Protein 3LS0 (pdb70)

CATH classification: 1.20.120.290

Sequence (115 aa):
TYSPEKIAQLQVYVNPIAVARDGMEKRLQGLIADQNWVDTQTYIHGPLGQLRRDMLGLASSLLPKDQDKAKTLAKEVFGHLERLDAAAKDRNGSQAKIQYQEALADFDSFLNLLP

Radius of gyration: 14.61 Å; Cα contacts (8 Å, |Δi|>4): 112; chains: 1; bounding b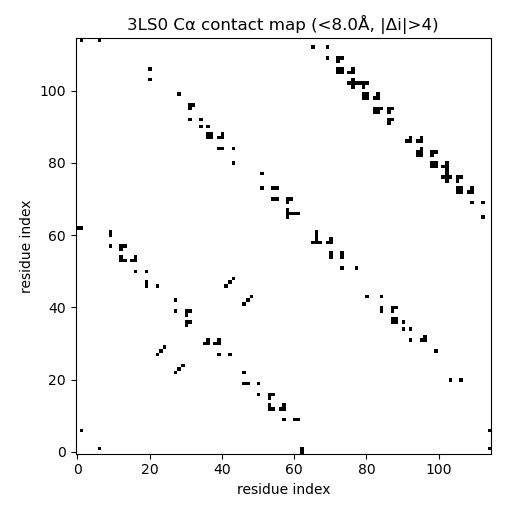ox: 27×39×37 Å

Foldseek 3Di:
DQDPVLVVVLVVLVVLLVVLLVCLVVPLLVCLVVLVLVVNLVCCCPSVVCLLVSQLVNLVSDDVVRSVVSVVLSVQLVVLSVQLNVCSVVSNSVSVNVSSVSNSVSSVVNVVVRD

Organism: Synechocystis sp. (strain ATCC 27184 / PCC 6803 / Kazusa) (NCBI:txid1111708)

Solvent-accessible surface area: 6518 Å² total; per-residue (Å²): 152,48,47,104,124,55,63,62,107,5,79,105,69,26,82,59,0,46,109,10,42,68,13,0,85,152,131,0,88,34,13,16,79,103,132,46,20,114,61,0,48,82,14,17,119,44,80,7,35,104,8,117,172,18,0,63,19,0,0,66,28,4,32,117,157,33,40,108,110,0,70,49,20,0,124,82,0,10,19,32,11,91,142,0,14,48,5,1,133,108,185,54,29,80,67,0,130,74,15,16,89,79,0,25,59,29,0,48,49,0,43,126,45,34,90

GO terms:
  GO:0031676 plasma membrane-derived thylakoid membrane (C, EXP)
  GO:0030096 plasma membrane-derived thylakoid photosystem II (C, IDA)

Secondary structure (DSSP, 8-state):
---HHHHHHHHHHHHHHHHHHHHIIIIIHHHHHTT-HHHHHHHHHTTTTTHHHHHHHHHHHS-HHHHHHHHHHHHHHHHHHHHHHHHHHTT-HHHHHHHHHHHHHHHHHHHHH--

Structure (mmCIF, N/CA/C/O backbone):
data_3LS0
#
_entry.id   3LS0
#
_cell.length_a   28.332
_cell.length_b   46.787
_cell.length_c   93.510
_cell.angle_alpha   90.00
_cell.angle_beta   90.00
_cell.angle_gamma   90.00
#
_symmetry.space_group_name_H-M   'P 21 21 21'
#
loop_
_entity.id
_entity.type
_entity.pdbx_description
1 polymer 'Sll1638 protein'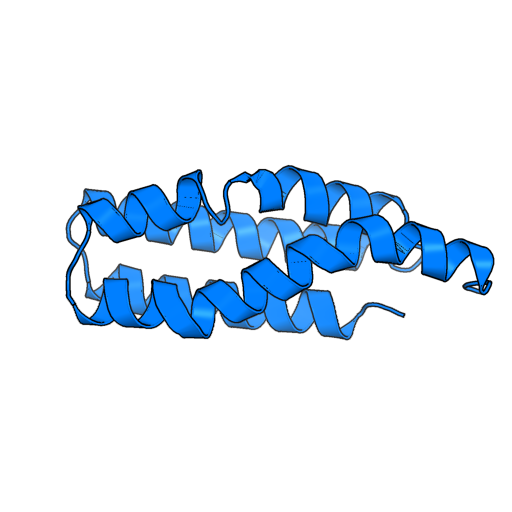
2 water water
#
loop_
_atom_site.group_PDB
_atom_site.id
_atom_site.type_symbol
_atom_site.label_atom_id
_atom_site.label_alt_id
_atom_site.label_comp_id
_atom_site.label_asym_id
_atom_site.label_entity_id
_atom_site.label_seq_id
_atom_site.pdbx_PDB_ins_code
_atom_site.Cartn_x
_atom_site.Cartn_y
_atom_site.Cartn_z
_atom_site.occupancy
_atom_site.B_iso_or_equiv
_atom_site.auth_seq_id
_atom_site.auth_comp_id
_atom_site.auth_asym_id
_atom_site.auth_atom_id
_atom_site.pdbx_PDB_model_num
ATOM 1 N N . THR A 1 16 ? 30.249 -12.473 -0.325 1.00 68.08 32 THR A N 1
ATOM 2 C CA . THR A 1 16 ? 30.989 -11.123 -0.275 1.00 62.38 32 THR A CA 1
ATOM 3 C C . THR A 1 16 ? 30.340 -9.993 -1.061 1.00 58.21 32 THR A C 1
ATOM 4 O O . THR A 1 16 ? 29.477 -10.270 -1.901 1.00 59.53 32 THR A O 1
ATOM 8 N N . TYR A 1 17 ? 30.749 -8.738 -0.755 1.00 54.96 33 TYR A N 1
ATOM 9 C CA . TYR A 1 17 ? 30.380 -7.523 -1.463 1.00 51.81 33 TYR A CA 1
ATOM 10 C C . TYR A 1 17 ? 31.345 -7.224 -2.610 1.00 52.06 33 TYR A C 1
ATOM 11 O O . TYR A 1 17 ? 32.470 -6.817 -2.386 1.00 52.70 33 TYR A O 1
ATOM 20 N N . SER A 1 18 ? 30.871 -7.427 -3.829 1.00 52.61 34 SER A N 1
ATOM 21 C CA . SER A 1 18 ? 31.594 -7.024 -5.051 1.00 53.70 34 SER A CA 1
ATOM 22 C C . SER A 1 18 ? 31.641 -5.474 -5.183 1.00 51.07 34 SER A C 1
ATOM 23 O O . SER A 1 18 ? 30.890 -4.761 -4.501 1.00 48.63 34 SER A O 1
ATOM 26 N N . PRO A 1 19 ? 32.518 -4.944 -6.052 1.00 52.78 35 PRO A N 1
ATOM 27 C CA . PRO A 1 19 ? 32.556 -3.502 -6.248 1.00 51.76 35 PRO A CA 1
ATOM 28 C C . PRO A 1 19 ? 31.240 -2.986 -6.795 1.00 49.89 35 PRO A C 1
ATOM 29 O O . PRO A 1 19 ? 30.801 -1.924 -6.433 1.00 48.56 35 PRO A O 1
ATOM 33 N N . GLU A 1 20 ? 30.632 -3.756 -7.692 1.00 51.01 36 GLU A N 1
ATOM 34 C CA . GLU A 1 20 ? 29.370 -3.331 -8.277 1.00 50.19 36 GLU A CA 1
ATOM 35 C C . GLU A 1 20 ? 28.306 -3.291 -7.216 1.00 47.61 36 GLU A C 1
ATOM 36 O O . GLU A 1 20 ? 27.438 -2.439 -7.242 1.00 46.58 36 GLU A O 1
ATOM 42 N N . LYS A 1 21 ? 28.363 -4.261 -6.298 1.00 18.90 37 LYS A N 1
ATOM 43 C CA . LYS A 1 21 ? 27.376 -4.233 -5.176 1.00 18.01 37 LYS A CA 1
ATOM 44 C C . LYS A 1 21 ? 27.562 -3.067 -4.288 1.00 20.12 37 LYS A C 1
ATOM 45 O O . LYS A 1 21 ? 26.586 -2.453 -3.805 1.00 19.51 37 LYS A O 1
ATOM 51 N N . ILE A 1 22 ? 28.803 -2.841 -3.866 1.00 21.91 38 ILE A N 1
ATOM 52 C CA . ILE A 1 22 ? 29.086 -1.655 -3.074 1.00 20.55 38 ILE A CA 1
ATOM 53 C C . ILE A 1 22 ? 28.620 -0.338 -3.727 1.00 19.50 38 ILE A C 1
ATOM 54 O O . ILE A 1 22 ? 28.093 0.552 -3.046 1.00 17.56 38 ILE A O 1
ATOM 59 N N . ALA A 1 23 ? 28.772 -0.218 -5.037 1.00 16.24 39 ALA A N 1
ATOM 60 C CA . ALA A 1 23 ? 28.279 0.999 -5.727 1.00 16.51 39 ALA A CA 1
ATOM 61 C C . ALA A 1 23 ? 26.744 1.129 -5.586 1.00 15.63 39 ALA A C 1
ATOM 62 O O . ALA A 1 23 ? 26.201 2.239 -5.445 1.00 14.84 39 ALA A O 1
ATOM 64 N N . GLN A 1 24 ? 26.043 -0.024 -5.629 1.00 16.48 40 GLN A N 1
ATOM 65 C CA . GLN A 1 24 ? 24.586 -0.010 -5.465 1.00 15.42 40 GLN A CA 1
ATOM 66 C C . GLN A 1 24 ? 24.249 0.467 -4.038 1.00 15.80 40 GLN A C 1
ATOM 67 O O . GLN A 1 24 ? 23.347 1.270 -3.834 1.00 15.74 40 GLN A O 1
ATOM 73 N N . LEU A 1 25 ? 24.965 -0.073 -3.071 1.00 15.01 41 LEU A N 1
ATOM 74 C CA . LEU A 1 25 ? 24.736 0.350 -1.671 1.00 16.15 41 LEU A CA 1
ATOM 75 C C . LEU A 1 25 ? 24.977 1.874 -1.472 1.00 15.02 41 LEU A C 1
ATOM 76 O O . LEU A 1 25 ? 24.231 2.530 -0.723 1.00 14.32 41 LEU A O 1
ATOM 81 N N . GLN A 1 26 ? 25.962 2.406 -2.166 1.00 14.26 42 GLN A N 1
ATOM 82 C CA . GLN A 1 26 ? 26.290 3.821 -2.102 1.00 14.52 42 GLN A CA 1
ATOM 83 C C . GLN A 1 26 ? 25.164 4.715 -2.531 1.00 12.40 42 GLN A C 1
ATOM 84 O O . GLN A 1 26 ? 25.077 5.872 -2.019 1.00 13.48 42 GLN A O 1
ATOM 90 N N . VAL A 1 27 ? 24.260 4.246 -3.407 1.00 11.99 43 VAL A N 1
ATOM 91 C CA . VAL A 1 27 ? 23.173 5.150 -3.785 1.00 11.92 43 VAL A CA 1
ATOM 92 C C . VAL A 1 27 ? 22.334 5.505 -2.538 1.00 12.46 43 VAL A C 1
ATO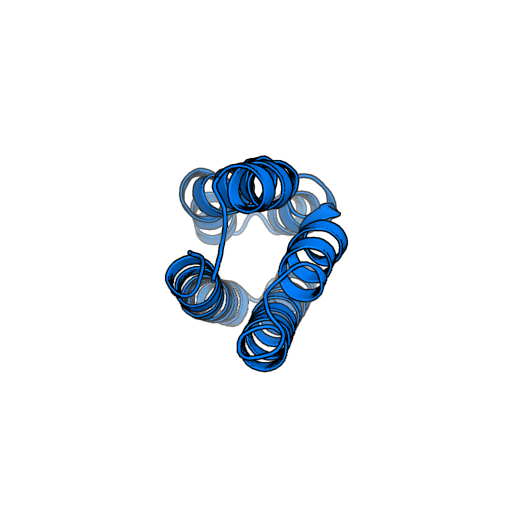M 93 O O . VAL A 1 27 ? 21.810 6.636 -2.424 1.00 13.86 43 VAL A O 1
ATOM 97 N N . TYR A 1 28 ? 22.240 4.545 -1.612 1.00 12.89 44 TYR A N 1
ATOM 98 C CA . TYR A 1 28 ? 21.455 4.788 -0.365 1.00 13.34 44 TYR A CA 1
ATOM 99 C C . TYR A 1 28 ? 22.320 5.447 0.665 1.00 14.11 44 TYR A C 1
ATOM 100 O O . TYR A 1 28 ? 21.813 6.275 1.422 1.00 14.54 44 TYR A O 1
ATOM 109 N N . VAL A 1 29 ? 23.610 5.077 0.692 1.00 12.95 45 VAL A N 1
ATOM 110 C CA . VAL A 1 29 ? 24.546 5.643 1.674 1.00 13.96 45 VAL A CA 1
ATOM 111 C C . VAL A 1 29 ? 24.654 7.145 1.535 1.00 13.43 45 VAL A C 1
ATOM 112 O O . VAL A 1 29 ? 24.725 7.862 2.553 1.00 13.78 45 VAL A O 1
ATOM 116 N N . ASN A 1 30 ? 24.680 7.658 0.298 1.00 12.07 46 ASN A N 1
ATOM 117 C CA . ASN A 1 30 ? 24.880 9.103 0.065 1.00 13.89 46 ASN A CA 1
ATOM 118 C C . ASN A 1 30 ? 23.918 9.993 0.934 1.00 14.46 46 ASN A C 1
ATOM 119 O O . ASN A 1 30 ? 24.418 10.812 1.804 1.00 14.36 46 ASN A O 1
ATOM 124 N N . PRO A 1 31 ? 22.599 9.777 0.794 1.00 14.57 47 PRO A N 1
ATOM 125 C CA . PRO A 1 31 ? 21.781 10.681 1.567 1.00 14.01 47 PRO A CA 1
ATOM 126 C C . PRO A 1 31 ? 21.775 10.366 3.065 1.00 14.25 47 PRO A C 1
ATOM 127 O O . PRO A 1 31 ? 21.550 11.256 3.920 1.00 11.88 47 PRO A O 1
ATOM 131 N N . ILE A 1 32 ? 22.032 9.104 3.402 1.00 11.73 48 ILE A N 1
ATOM 132 C CA . ILE A 1 32 ? 22.050 8.703 4.818 1.00 12.18 48 ILE A CA 1
ATOM 133 C C . ILE A 1 32 ? 23.236 9.336 5.531 1.00 12.70 48 ILE A C 1
ATOM 134 O O . ILE A 1 32 ? 23.122 9.753 6.711 1.00 10.46 48 ILE A O 1
ATOM 139 N N . ALA A 1 33 ? 24.367 9.439 4.855 1.00 11.83 49 ALA A N 1
ATOM 140 C CA . ALA A 1 33 ? 25.589 10.023 5.444 1.00 14.57 49 ALA A CA 1
ATOM 141 C C . ALA A 1 33 ? 25.373 11.529 5.629 1.00 14.72 49 ALA A C 1
ATOM 142 O O . ALA A 1 33 ? 25.830 12.120 6.600 1.00 15.43 49 ALA A O 1
ATOM 144 N N . VAL A 1 34 ? 24.722 12.169 4.654 1.00 13.41 50 VAL A N 1
ATOM 145 C CA . VAL A 1 34 ? 24.464 13.645 4.729 1.00 14.50 50 VAL A CA 1
ATOM 146 C C . VAL A 1 34 ? 23.522 13.848 5.928 1.00 12.89 50 VAL A C 1
ATOM 147 O O . VAL A 1 34 ? 23.654 14.853 6.687 1.00 14.52 50 VAL A O 1
ATOM 151 N N . ALA A 1 35 ? 22.519 12.980 6.049 1.00 12.72 51 ALA A N 1
ATOM 152 C CA . ALA A 1 35 ? 21.579 13.038 7.215 1.00 12.42 51 ALA A CA 1
ATOM 153 C C . ALA A 1 35 ? 22.332 12.949 8.544 1.00 12.61 51 ALA A C 1
ATOM 154 O O . ALA A 1 35 ? 22.013 13.708 9.499 1.00 12.05 51 ALA A O 1
ATOM 156 N N . ARG A 1 36 ? 23.246 12.001 8.681 1.00 11.79 52 ARG A N 1
ATOM 157 C CA . ARG A 1 36 ? 24.064 11.908 9.875 1.00 12.76 52 ARG A CA 1
ATOM 158 C C . ARG A 1 36 ? 24.823 13.196 10.192 1.00 14.05 52 ARG A C 1
ATOM 159 O O . ARG A 1 36 ? 24.901 13.615 11.396 1.00 14.32 52 ARG A O 1
ATOM 167 N N . ASP A 1 37 ? 25.438 13.778 9.157 1.00 14.43 53 ASP A N 1
ATOM 168 C CA . ASP A 1 37 ? 26.199 15.011 9.294 1.00 15.26 53 ASP A CA 1
ATOM 169 C C . ASP A 1 37 ? 25.233 16.096 9.761 1.00 14.10 53 ASP A C 1
ATOM 170 O O . ASP A 1 37 ? 25.581 16.854 10.669 1.00 15.88 53 ASP A O 1
ATOM 175 N N . GLY A 1 38 ? 24.048 16.207 9.125 1.00 12.15 54 GLY A N 1
ATOM 176 C CA . GLY A 1 38 ? 23.112 17.262 9.427 1.00 14.05 54 GLY A CA 1
ATOM 177 C C . GLY A 1 38 ? 22.573 17.114 10.854 1.00 13.86 54 GLY A C 1
ATOM 178 O O . GLY A 1 38 ? 22.327 18.132 11.552 1.00 14.00 54 GLY A O 1
ATOM 179 N N . MET A 1 39 ? 22.413 15.891 11.329 1.00 13.16 55 MET A N 1
ATOM 180 C CA . MET A 1 39 ? 21.948 15.753 12.732 1.00 13.06 55 MET A CA 1
ATOM 181 C C . MET A 1 39 ? 22.922 16.447 13.721 1.00 12.62 55 MET A C 1
ATOM 182 O O . MET A 1 39 ? 22.488 17.160 14.647 1.00 14.84 55 MET A O 1
ATOM 187 N N . GLU A 1 40 ? 24.201 16.245 13.557 1.00 14.46 56 GLU A N 1
ATOM 188 C CA . GLU A 1 40 ? 25.147 16.792 14.482 1.00 16.56 56 GLU A CA 1
ATOM 189 C C . GLU A 1 40 ? 25.396 18.285 14.242 1.00 17.81 56 GLU A C 1
ATOM 190 O O . GLU A 1 40 ? 25.578 19.045 15.198 1.00 17.80 56 GLU A O 1
ATOM 196 N N . LYS A 1 41 ? 25.410 18.714 12.969 1.00 15.47 57 LYS A N 1
ATOM 197 C CA . LYS A 1 41 ? 25.726 20.112 12.607 1.00 17.07 57 LYS A CA 1
ATOM 198 C C . LYS A 1 41 ? 24.563 21.080 12.765 1.00 17.45 57 LYS A C 1
ATOM 199 O O . LYS A 1 41 ? 24.762 22.290 13.070 1.00 21.27 57 LYS A O 1
ATOM 205 N N . ARG A 1 42 ? 23.346 20.576 12.569 1.00 15.08 58 ARG A N 1
ATOM 206 C CA . ARG A 1 42 ? 22.148 21.433 12.586 1.00 15.55 58 ARG A CA 1
ATOM 207 C C . ARG A 1 42 ? 21.132 21.067 13.690 1.00 14.29 58 ARG A C 1
ATOM 208 O O . ARG A 1 42 ? 20.695 21.902 14.448 1.00 13.31 58 ARG A O 1
ATOM 216 N N . LEU A 1 43 ? 20.746 19.799 13.754 1.00 12.25 59 LEU A N 1
ATOM 217 C CA . LEU A 1 43 ? 19.636 19.411 14.676 1.00 10.64 59 LEU A CA 1
ATOM 218 C C . LEU A 1 43 ? 20.082 19.574 16.121 1.00 11.38 59 LEU A C 1
ATOM 219 O O . LEU A 1 43 ? 19.304 20.070 16.953 1.00 12.95 59 LEU A O 1
ATOM 224 N N . GLN A 1 44 ? 21.343 19.289 16.394 1.00 11.47 60 GLN A N 1
ATOM 225 C CA . GLN A 1 44 ? 21.846 19.376 17.768 1.00 13.72 60 GLN A CA 1
ATOM 226 C C . GLN A 1 44 ? 21.625 20.810 18.267 1.00 15.03 60 GLN A C 1
ATOM 227 O O . GLN A 1 44 ? 21.162 21.026 19.396 1.00 14.79 60 GLN A O 1
ATOM 233 N N . GLY A 1 45 ? 21.940 21.776 17.414 1.00 13.65 61 GLY A N 1
ATOM 234 C CA . GLY A 1 45 ? 21.863 23.203 17.812 1.00 12.89 61 GLY A CA 1
ATOM 235 C C . GLY A 1 45 ? 20.416 23.618 17.880 1.00 12.37 61 GLY A C 1
ATOM 236 O O . GLY A 1 45 ? 20.058 24.426 18.716 1.00 13.27 61 GLY A O 1
ATOM 237 N N . LEU A 1 46 ? 19.526 23.085 17.053 1.00 12.47 62 LEU A N 1
ATOM 238 C CA . LEU A 1 46 ? 18.077 23.461 17.185 1.00 10.28 62 LEU A CA 1
ATOM 239 C C . LEU A 1 46 ? 17.523 22.996 18.519 1.00 11.79 62 LEU A C 1
ATOM 240 O O . LEU A 1 46 ? 16.718 23.692 19.114 1.00 12.53 62 LEU A O 1
ATOM 245 N N . ILE A 1 47 ? 17.917 21.813 18.939 1.00 10.09 63 ILE A N 1
ATOM 246 C CA . ILE A 1 47 ? 17.477 21.325 20.229 1.00 11.05 63 ILE A CA 1
ATOM 247 C C . ILE A 1 47 ? 18.063 22.154 21.383 1.00 12.66 63 ILE A C 1
ATOM 248 O O . ILE A 1 47 ? 17.327 22.496 22.317 1.00 12.51 63 ILE A O 1
ATOM 253 N N . ALA A 1 48 ? 19.346 22.499 21.311 1.00 11.56 64 ALA A N 1
ATOM 254 C CA . ALA A 1 48 ? 20.016 23.350 22.320 1.00 14.39 64 ALA A CA 1
ATOM 255 C C . ALA A 1 48 ? 19.317 24.699 22.410 1.00 14.91 64 ALA A C 1
ATOM 256 O O . ALA A 1 48 ? 19.232 25.299 23.518 1.00 15.99 64 ALA A O 1
ATOM 258 N N . ASP A 1 49 ? 18.820 25.197 21.270 1.00 12.89 65 ASP A N 1
ATOM 259 C CA . AS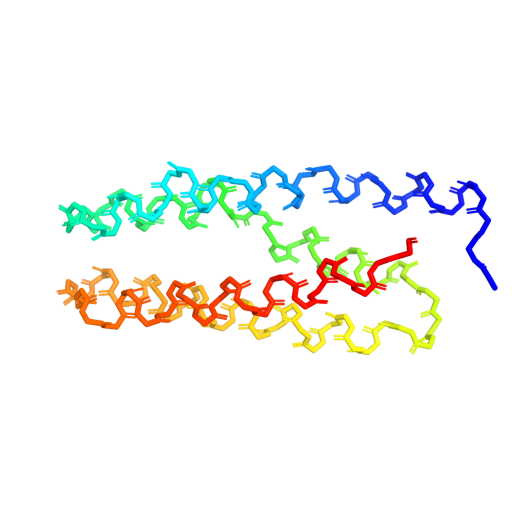P A 1 49 ? 18.116 26.471 21.182 1.00 14.88 65 ASP A CA 1
ATOM 260 C C . ASP A 1 49 ? 16.666 26.435 21.691 1.00 13.45 65 ASP A C 1
ATOM 261 O O . ASP A 1 49 ? 16.036 27.481 21.698 1.00 14.21 65 ASP A O 1
ATOM 266 N N . GLN A 1 50 ? 16.166 25.275 22.090 1.00 10.76 66 GLN A N 1
ATOM 267 C CA . GLN A 1 50 ? 14.797 25.070 22.511 1.00 11.09 66 GLN A CA 1
ATOM 268 C C . GLN A 1 50 ? 13.889 25.497 21.333 1.00 11.98 66 GLN A C 1
ATOM 269 O O . GLN A 1 50 ? 12.751 25.930 21.538 1.00 12.00 66 GLN A O 1
ATOM 275 N N . ASN A 1 51 ? 14.352 25.261 20.084 1.00 11.67 67 ASN A N 1
ATOM 276 C CA . ASN A 1 51 ? 13.587 25.661 18.921 1.00 13.02 67 ASN A CA 1
ATOM 277 C C . ASN A 1 51 ? 12.751 24.418 18.468 1.00 12.72 67 ASN A C 1
ATOM 278 O O . ASN A 1 51 ? 13.172 23.648 17.586 1.00 12.40 67 ASN A O 1
ATOM 283 N N . TRP A 1 52 ? 11.580 24.236 19.075 1.00 14.04 68 TRP A N 1
ATOM 284 C CA . TRP A 1 52 ? 10.822 22.962 18.896 1.00 13.33 68 TRP A CA 1
ATOM 285 C C . TRP A 1 52 ? 10.128 22.925 17.564 1.00 15.37 68 TRP A C 1
ATOM 286 O O . TRP A 1 52 ? 9.981 21.843 17.001 1.00 15.01 68 TRP A O 1
ATOM 297 N N . VAL A 1 53 ? 9.745 24.100 17.041 1.00 14.81 69 VAL A N 1
ATOM 298 C CA . VAL A 1 53 ? 9.102 24.133 15.693 1.00 17.97 69 VAL A CA 1
ATOM 299 C C . VAL A 1 53 ? 10.110 23.689 14.666 1.00 15.85 69 VAL A C 1
ATOM 300 O O . VAL A 1 53 ? 9.818 22.805 13.839 1.00 14.33 69 VAL A O 1
ATOM 304 N N . ASP A 1 54 ? 11.318 24.245 14.724 1.00 13.97 70 ASP A N 1
ATOM 305 C CA . ASP A 1 54 ? 12.226 23.847 13.643 1.00 14.57 70 ASP A CA 1
ATOM 306 C C . ASP A 1 54 ? 12.839 22.495 13.878 1.00 14.04 70 ASP A C 1
ATOM 307 O O . ASP A 1 54 ? 13.265 21.853 12.903 1.00 11.42 70 ASP A O 1
ATOM 312 N N . THR A 1 55 ? 12.903 22.059 15.129 1.00 10.10 71 THR A N 1
ATOM 313 C CA . THR A 1 55 ? 13.319 20.657 15.438 1.00 10.45 71 THR A CA 1
ATOM 314 C C . THR A 1 55 ? 12.320 19.695 14.710 1.00 11.67 71 THR A C 1
ATOM 315 O O . THR A 1 55 ? 12.752 18.724 14.077 1.00 10.87 71 THR A O 1
ATOM 319 N N . GLN A 1 56 ? 11.032 19.924 14.825 1.00 11.29 72 GLN A N 1
ATOM 320 C CA . GLN A 1 56 ? 10.048 19.002 14.211 1.00 12.16 72 GLN A CA 1
ATOM 321 C C . GLN A 1 56 ? 10.232 19.054 12.710 1.00 12.22 72 GLN A C 1
ATOM 322 O O . GLN A 1 56 ? 10.257 18.004 12.011 1.00 14.68 72 GLN A O 1
ATOM 328 N N . THR A 1 57 ? 10.427 20.254 12.163 1.00 12.79 73 THR A N 1
ATOM 329 C CA . THR A 1 57 ? 10.559 20.335 10.671 1.00 12.07 73 THR A CA 1
ATOM 330 C C . THR A 1 57 ? 11.821 19.614 10.239 1.00 13.53 73 THR A C 1
ATOM 331 O O . THR A 1 57 ? 11.824 18.995 9.155 1.00 12.41 73 THR A O 1
ATOM 335 N N . TYR A 1 58 ? 12.882 19.675 11.050 1.00 10.64 74 TYR A N 1
ATOM 336 C CA . TYR A 1 58 ? 14.122 19.024 10.649 1.00 10.04 74 TYR A CA 1
ATOM 337 C C . TYR A 1 58 ? 13.921 17.518 10.482 1.00 10.64 74 TYR A C 1
ATOM 338 O O . TYR A 1 58 ? 14.468 16.905 9.535 1.00 11.55 74 TYR A O 1
ATOM 347 N N . ILE A 1 59 ? 13.184 16.909 11.421 1.00 11.04 75 ILE A N 1
ATOM 348 C CA . ILE A 1 59 ? 12.899 15.500 11.433 1.00 10.75 75 ILE A CA 1
ATOM 349 C C . ILE A 1 59 ? 12.044 15.117 10.182 1.00 13.02 75 ILE A C 1
ATOM 350 O O . ILE A 1 59 ? 12.240 14.048 9.607 1.00 13.28 75 ILE A O 1
ATOM 355 N N . HIS A 1 60 ? 11.115 16.002 9.829 1.00 11.22 76 HIS A N 1
ATOM 356 C CA . HIS A 1 60 ? 10.208 15.632 8.747 1.00 13.90 76 HIS A CA 1
ATOM 357 C C . HIS A 1 60 ? 10.724 15.996 7.385 1.00 12.70 76 HIS A C 1
ATOM 358 O O . HIS A 1 60 ? 10.279 15.378 6.363 1.00 13.77 76 HIS A O 1
ATOM 365 N N . GLY A 1 61 ? 11.621 16.990 7.306 1.00 12.00 77 GLY A N 1
ATOM 366 C CA . GLY A 1 61 ? 12.127 17.446 5.974 1.00 13.40 77 GLY A CA 1
ATOM 367 C C . GLY A 1 61 ? 13.455 16.844 5.705 1.00 13.68 77 GLY A C 1
ATOM 368 O O . GLY A 1 61 ? 13.536 15.760 5.132 1.00 12.92 77 GLY A O 1
ATOM 369 N N . PRO A 1 62 ? 14.514 17.442 6.257 1.00 12.61 78 PRO A 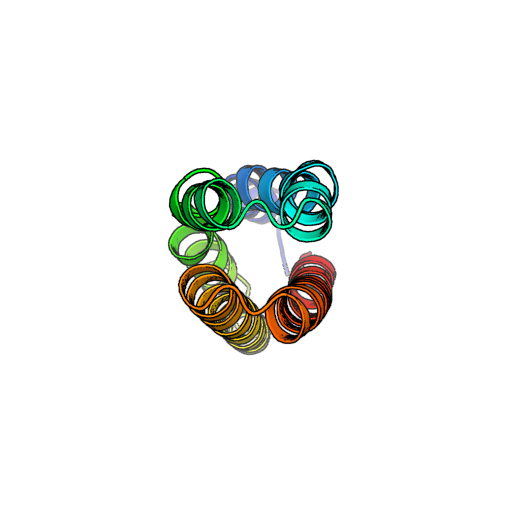N 1
ATOM 370 C CA . PRO A 1 62 ? 15.868 16.922 6.108 1.00 14.46 78 PRO A CA 1
ATOM 371 C C . PRO A 1 62 ? 16.049 15.463 6.504 1.00 14.94 78 PRO A C 1
ATOM 372 O O . PRO A 1 62 ? 16.824 14.787 5.802 1.00 16.74 78 PRO A O 1
ATOM 376 N N . LEU A 1 63 ? 15.315 14.957 7.542 1.00 12.18 79 LEU A N 1
ATOM 377 C CA . LEU A 1 63 ? 15.400 13.485 7.854 1.00 11.76 79 LEU A CA 1
ATOM 378 C C . LEU A 1 63 ? 14.225 12.633 7.421 1.00 13.28 79 LEU A C 1
ATOM 379 O O . LEU A 1 63 ? 14.113 11.459 7.763 1.00 13.45 79 LEU A O 1
ATOM 384 N N . GLY A 1 64 ? 13.375 13.195 6.563 1.00 12.75 80 GLY A N 1
ATOM 385 C CA . GLY A 1 64 ? 12.035 12.611 6.279 1.00 14.56 80 GLY A CA 1
ATOM 386 C C . GLY A 1 64 ? 12.162 11.378 5.378 1.00 15.36 80 GLY A C 1
ATOM 387 O O . GLY A 1 64 ? 11.236 10.583 5.346 1.00 19.53 80 GLY A O 1
ATOM 388 N N . GLN A 1 65 ? 13.256 11.265 4.623 1.00 14.68 81 GLN A N 1
ATOM 389 C CA . GLN A 1 65 ? 13.492 10.035 3.855 1.00 15.28 81 GLN A CA 1
ATOM 390 C C . GLN A 1 65 ? 14.369 8.957 4.538 1.00 13.76 81 GLN A C 1
ATOM 391 O O . GLN A 1 65 ? 14.759 7.934 3.974 1.00 11.94 81 GLN A O 1
ATOM 397 N N . LEU A 1 66 ? 14.748 9.206 5.782 1.00 14.95 82 LEU A N 1
ATOM 398 C CA . LEU A 1 66 ? 15.599 8.243 6.445 1.00 13.20 82 LEU A CA 1
ATOM 399 C C . LEU A 1 66 ? 15.019 6.912 6.559 1.00 13.99 82 LEU A C 1
ATOM 400 O O . LEU A 1 66 ? 15.716 5.907 6.407 1.00 15.73 82 LEU A O 1
ATOM 405 N N . ARG A 1 67 ? 13.726 6.804 6.857 1.00 17.11 83 ARG A N 1
ATOM 406 C CA . ARG A 1 67 ? 13.101 5.445 6.929 1.00 18.60 83 ARG A CA 1
ATOM 407 C C . ARG A 1 67 ? 13.236 4.711 5.581 1.00 18.89 83 ARG A C 1
ATOM 408 O O . ARG A 1 67 ? 13.749 3.574 5.511 1.00 19.24 83 ARG A O 1
A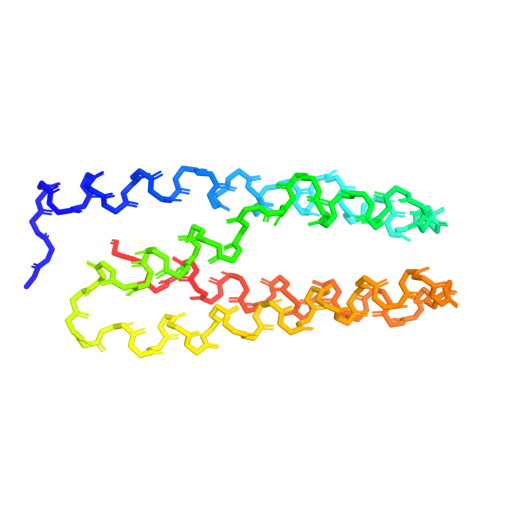TOM 416 N N . ARG A 1 68 ? 12.782 5.359 4.486 1.00 15.47 84 ARG A N 1
ATOM 417 C CA . ARG A 1 68 ? 12.940 4.736 3.181 1.00 15.31 84 ARG A CA 1
ATOM 418 C C . ARG A 1 68 ? 14.403 4.376 2.849 1.00 14.06 84 ARG A C 1
ATOM 419 O O . ARG A 1 68 ? 14.680 3.263 2.347 1.00 17.91 84 ARG A O 1
ATOM 427 N N . ASP A 1 69 ? 15.319 5.298 3.093 1.00 14.49 85 ASP A N 1
ATOM 428 C CA . ASP A 1 69 ? 16.702 5.040 2.625 1.00 14.25 85 ASP A CA 1
ATOM 429 C C . ASP A 1 69 ? 17.380 3.980 3.502 1.00 15.00 85 ASP A C 1
ATOM 430 O O . ASP A 1 69 ? 18.088 3.161 2.979 1.00 13.25 85 ASP A O 1
ATOM 435 N N . MET A 1 70 ? 17.247 4.059 4.847 1.00 12.17 86 MET A N 1
ATOM 436 C CA . MET A 1 70 ? 17.943 3.076 5.675 1.00 13.06 86 MET A CA 1
ATOM 437 C C . MET A 1 70 ? 17.309 1.687 5.518 1.00 12.87 86 MET A C 1
ATOM 438 O O . MET A 1 70 ? 18.052 0.711 5.531 1.00 14.69 86 MET A O 1
ATOM 443 N N . LEU A 1 71 ? 16.008 1.612 5.282 1.00 13.02 87 LEU A N 1
ATOM 444 C CA . LEU A 1 71 ? 15.406 0.278 5.081 1.00 15.54 87 LEU A CA 1
ATOM 445 C C . LEU A 1 71 ? 15.798 -0.280 3.697 1.00 17.83 87 LEU A C 1
ATOM 446 O O . LEU A 1 71 ? 16.006 -1.452 3.529 1.00 19.27 87 LEU A O 1
ATOM 451 N N . GLY A 1 72 ? 15.863 0.591 2.712 1.00 18.21 88 GLY A N 1
ATOM 452 C CA . GLY A 1 72 ? 16.292 0.162 1.369 1.00 19.45 88 GLY A CA 1
ATOM 453 C C . GLY A 1 72 ? 17.726 -0.293 1.433 1.00 18.94 88 GLY A C 1
ATOM 454 O O . GLY A 1 72 ? 18.048 -1.351 0.864 1.00 22.94 88 GLY A O 1
ATOM 455 N N . LEU A 1 73 ? 18.578 0.413 2.184 1.00 17.38 89 LEU A N 1
ATOM 456 C CA . LEU A 1 73 ? 19.947 -0.066 2.351 1.00 17.24 89 LEU A CA 1
ATOM 457 C C . LEU A 1 73 ? 20.002 -1.416 3.049 1.00 19.59 89 LEU A C 1
ATOM 458 O O . LEU A 1 73 ? 20.629 -2.356 2.549 1.00 21.36 89 LEU A O 1
ATOM 463 N N . ALA A 1 74 ? 19.360 -1.508 4.216 1.00 19.18 90 ALA A N 1
ATOM 464 C CA . ALA A 1 74 ? 19.439 -2.742 4.962 1.00 20.06 90 ALA A CA 1
ATOM 465 C C . ALA A 1 74 ? 18.917 -3.894 4.123 1.00 21.88 90 ALA A C 1
ATOM 466 O O . ALA A 1 74 ? 19.435 -4.975 4.277 1.00 25.81 90 ALA A O 1
ATOM 468 N N . SER A 1 75 ? 17.845 -3.719 3.338 1.00 32.77 91 SER A N 1
ATOM 469 C CA . SER A 1 75 ? 17.307 -4.750 2.492 1.00 35.57 91 SER A CA 1
ATOM 470 C C . SER A 1 75 ? 18.176 -5.163 1.303 1.00 35.03 91 SER A C 1
ATOM 471 O O . SER A 1 75 ? 17.881 -6.184 0.607 1.00 36.95 91 SER A O 1
ATOM 474 N N . SER A 1 76 ? 19.221 -4.385 1.055 1.00 32.26 92 SER A N 1
ATOM 475 C CA . SER A 1 76 ? 20.134 -4.599 -0.090 1.00 33.19 92 SER A CA 1
ATOM 476 C C . SER A 1 76 ? 21.398 -5.305 0.351 1.00 34.73 92 SER A C 1
ATOM 477 O O . SER A 1 76 ? 22.232 -5.699 -0.479 1.00 36.40 92 SER A O 1
ATOM 480 N N . LEU A 1 77 ? 21.554 -5.487 1.674 1.00 33.46 93 LEU A N 1
ATOM 481 C CA . LEU A 1 77 ? 22.745 -6.089 2.255 1.00 34.21 93 LEU A CA 1
ATOM 482 C C . LEU A 1 77 ? 22.710 -7.607 2.088 1.00 36.32 93 LEU A C 1
ATOM 483 O O . LEU A 1 77 ? 21.642 -8.201 1.900 1.00 36.72 93 LEU A O 1
ATOM 488 N N . LEU A 1 78 ? 23.882 -8.209 2.227 1.00 40.70 94 LEU A N 1
ATOM 489 C CA . LEU A 1 78 ? 24.058 -9.692 2.186 1.00 46.13 94 LEU A CA 1
ATOM 490 C C . LEU A 1 78 ? 23.144 -10.343 3.240 1.00 45.73 94 LEU A C 1
ATOM 491 O O . LEU A 1 78 ? 22.800 -9.705 4.273 1.00 43.78 94 LEU A O 1
ATOM 496 N N . PRO A 1 79 ? 22.717 -11.587 3.016 1.00 50.06 95 PRO A N 1
ATOM 497 C CA . PRO A 1 79 ? 21.696 -11.946 4.012 1.00 48.38 95 PRO A CA 1
ATOM 498 C C . PRO A 1 79 ? 22.186 -11.878 5.467 1.00 46.25 95 PRO A C 1
ATOM 499 O O . PRO A 1 79 ? 21.383 -11.575 6.358 1.00 43.50 95 PRO A O 1
ATOM 503 N N . LYS A 1 80 ? 23.489 -12.072 5.699 1.00 48.06 96 LYS A N 1
ATOM 504 C CA . LYS A 1 80 ? 23.998 -12.258 7.072 1.00 48.09 96 LYS A CA 1
ATOM 505 C C . LYS A 1 80 ? 23.946 -10.967 7.893 1.00 44.51 96 LYS A C 1
ATOM 506 O O . LYS A 1 80 ? 2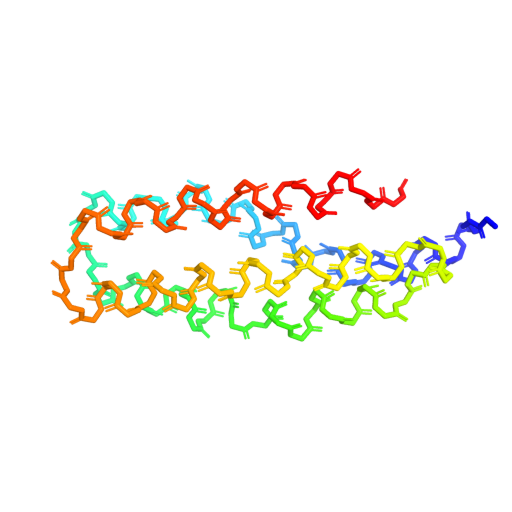4.041 -11.058 9.117 1.00 44.49 96 LYS A O 1
ATOM 512 N N . ASP A 1 81 ? 23.782 -9.804 7.214 1.00 39.63 97 ASP A N 1
ATOM 513 C CA . ASP A 1 81 ? 23.793 -8.440 7.786 1.00 37.57 97 ASP A CA 1
ATOM 514 C C . ASP A 1 81 ? 22.455 -7.710 7.749 1.00 32.50 97 ASP A C 1
ATOM 515 O O . ASP A 1 81 ? 22.283 -6.665 8.393 1.00 31.00 97 ASP A O 1
ATOM 520 N N . GLN A 1 82 ? 21.501 -8.231 6.991 1.00 32.20 98 GLN A N 1
ATOM 521 C CA . GLN A 1 82 ? 20.191 -7.557 6.832 1.00 31.33 98 GLN A CA 1
ATOM 522 C C . GLN A 1 82 ? 19.446 -7.394 8.127 1.00 31.45 98 GLN A C 1
ATOM 523 O O . GLN A 1 82 ? 18.943 -6.307 8.453 1.00 30.25 98 GLN A O 1
ATOM 529 N N . ASP A 1 83 ? 19.399 -8.508 8.874 1.00 23.41 99 ASP A N 1
ATOM 530 C CA . ASP A 1 83 ? 18.724 -8.425 10.190 1.00 24.41 99 ASP A CA 1
ATOM 531 C C . ASP A 1 83 ? 19.307 -7.379 11.112 1.00 21.42 99 ASP A C 1
ATOM 532 O O . ASP A 1 83 ? 18.577 -6.583 11.691 1.00 22.35 99 ASP A O 1
ATOM 537 N N . LYS A 1 84 ? 20.607 -7.367 11.324 1.00 22.44 100 LYS A N 1
ATOM 538 C CA . LYS A 1 84 ? 21.194 -6.408 12.297 1.00 23.98 100 LYS A CA 1
ATOM 539 C C . LYS A 1 84 ? 20.924 -4.983 11.790 1.00 21.54 100 LYS A C 1
ATOM 540 O O . LYS A 1 84 ? 20.605 -4.078 12.570 1.00 17.44 100 LYS A O 1
ATOM 546 N N . ALA A 1 85 ? 21.091 -4.773 10.472 1.00 21.29 101 ALA A N 1
ATOM 547 C CA . ALA A 1 85 ? 20.858 -3.478 9.953 1.00 17.84 101 ALA A CA 1
ATOM 548 C C . ALA A 1 85 ? 19.438 -3.043 10.074 1.00 16.41 101 ALA A C 1
ATOM 549 O O . ALA A 1 85 ? 19.195 -1.895 10.434 1.00 15.91 101 ALA A O 1
ATOM 551 N N . LYS A 1 86 ? 18.486 -3.915 9.788 1.00 15.30 102 LYS A N 1
ATOM 552 C CA . LYS A 1 86 ? 17.045 -3.525 10.008 1.00 16.09 102 LYS A CA 1
ATOM 553 C C . LYS A 1 86 ? 16.722 -3.172 11.484 1.00 15.51 102 LYS A C 1
ATOM 554 O O . LYS A 1 86 ? 15.948 -2.223 11.777 1.00 14.06 102 LYS A O 1
ATOM 560 N N . THR A 1 87 ? 17.226 -4.013 12.363 1.00 16.67 103 THR A N 1
ATOM 561 C CA . THR A 1 87 ? 17.040 -3.805 13.840 1.00 14.83 103 THR A CA 1
ATOM 562 C C . THR A 1 87 ? 17.570 -2.450 14.259 1.00 14.52 103 THR A C 1
ATOM 563 O O . THR A 1 87 ? 16.843 -1.724 14.981 1.00 13.79 103 THR A O 1
ATOM 567 N N . LEU A 1 88 ? 18.790 -2.097 13.829 1.00 13.82 104 LEU A N 1
ATOM 568 C CA . LEU A 1 88 ? 19.371 -0.816 14.176 1.00 14.30 104 LEU A CA 1
ATOM 569 C C . LEU A 1 88 ? 18.627 0.348 13.554 1.00 15.14 104 LEU A C 1
ATOM 570 O O . LEU A 1 88 ? 18.418 1.416 14.203 1.00 12.76 104 LEU A O 1
ATOM 575 N N . ALA A 1 89 ? 18.182 0.190 12.287 1.00 12.73 105 ALA A N 1
ATOM 576 C CA . ALA A 1 89 ? 17.382 1.236 11.681 1.00 13.45 105 ALA A CA 1
ATOM 577 C C . ALA A 1 89 ? 16.110 1.520 12.470 1.00 12.59 105 ALA A C 1
ATOM 578 O O . ALA A 1 89 ? 15.787 2.700 12.681 1.00 11.70 105 ALA A O 1
ATOM 580 N N . LYS A 1 90 ? 15.423 0.473 12.904 1.00 12.88 106 LYS A N 1
ATOM 581 C CA . LYS A 1 90 ? 14.149 0.605 13.651 1.00 11.75 106 LYS A CA 1
ATOM 582 C C . LYS A 1 90 ? 14.450 1.307 15.003 1.00 12.27 106 LYS A C 1
ATOM 583 O O . LYS A 1 90 ? 13.623 2.102 15.449 1.00 10.56 106 LYS A O 1
ATOM 589 N N . GLU A 1 91 ? 15.650 1.087 15.578 1.00 11.38 107 GLU A N 1
ATOM 590 C CA . GLU A 1 91 ? 15.992 1.772 16.815 1.00 9.21 107 GLU A CA 1
ATOM 591 C C . GLU A 1 91 ? 16.143 3.260 16.557 1.00 10.04 107 GLU A C 1
ATOM 592 O O . GLU A 1 91 ? 15.700 4.110 17.359 1.00 10.76 107 GLU A O 1
ATOM 598 N N . VAL A 1 92 ? 16.833 3.582 15.459 1.00 7.81 108 VAL A N 1
ATOM 599 C CA . VAL A 1 92 ? 17.018 5.010 15.072 1.00 9.40 108 VAL A CA 1
ATOM 600 C C . VAL A 1 92 ? 15.622 5.635 14.874 1.00 11.39 108 VAL A C 1
ATOM 601 O O . VAL A 1 92 ? 15.379 6.754 15.442 1.00 10.80 108 VAL A O 1
ATOM 605 N N . PHE A 1 93 ? 14.719 4.960 14.137 1.00 11.02 109 PHE A N 1
ATOM 606 C CA . PHE A 1 93 ? 13.396 5.538 13.853 1.00 11.65 109 PHE A CA 1
ATOM 607 C C . PHE A 1 93 ? 12.670 5.730 15.161 1.00 11.42 109 PHE A C 1
ATOM 608 O O . PHE A 1 93 ? 11.964 6.756 15.311 1.00 11.37 109 PHE A O 1
ATOM 616 N N . GLY A 1 94 ? 12.795 4.771 16.097 1.00 9.75 110 GLY A N 1
ATOM 617 C CA . GLY A 1 94 ? 11.988 4.956 17.361 1.00 9.46 110 GLY A CA 1
ATOM 618 C C . GLY A 1 94 ? 12.509 6.139 18.165 1.00 8.91 110 GLY A C 1
ATOM 619 O O . GLY A 1 94 ? 11.689 6.892 18.676 1.00 10.89 110 GLY A O 1
ATOM 620 N N . HIS A 1 95 ? 13.823 6.338 18.247 1.00 8.64 111 HIS A N 1
ATOM 621 C CA . HIS A 1 95 ? 14.301 7.494 18.999 1.00 9.75 111 HIS A CA 1
ATOM 622 C C . HIS A 1 95 ? 13.975 8.775 18.250 1.00 10.22 111 HIS A C 1
ATOM 623 O O . HIS A 1 95 ? 13.659 9.763 18.923 1.00 9.09 111 HIS A O 1
ATOM 630 N N . LEU A 1 96 ? 13.989 8.802 16.889 1.00 7.51 112 LEU A N 1
ATOM 631 C CA . LEU A 1 96 ? 13.586 10.039 16.206 1.00 9.24 112 LEU A CA 1
ATOM 632 C C . LEU A 1 96 ? 12.116 10.348 16.403 1.00 10.25 112 LEU A C 1
ATOM 633 O O . LEU A 1 96 ? 11.727 11.561 16.493 1.00 11.10 112 LEU A O 1
ATOM 638 N N . GLU A 1 97 ? 11.287 9.324 16.418 1.00 11.80 113 GLU A N 1
ATOM 639 C CA . GLU A 1 97 ? 9.865 9.455 16.741 1.00 11.93 113 GLU A CA 1
ATOM 640 C C . GLU A 1 97 ? 9.697 10.050 18.140 1.00 12.77 113 GLU A C 1
ATOM 641 O O . GLU A 1 97 ? 8.868 10.916 18.351 1.00 12.44 113 GLU A O 1
ATOM 647 N N . ARG A 1 98 ? 10.483 9.562 19.082 1.00 12.35 114 ARG A N 1
ATOM 648 C CA . ARG A 1 98 ? 10.337 10.081 20.452 1.00 11.76 114 ARG A CA 1
ATOM 649 C C . ARG A 1 98 ? 10.885 11.501 20.525 1.00 10.98 114 ARG A C 1
ATOM 650 O O . ARG A 1 98 ? 10.375 12.333 21.319 1.00 10.81 114 ARG A O 1
ATOM 658 N N . LEU A 1 99 ? 11.934 11.810 19.734 1.00 9.29 115 LEU A N 1
ATOM 659 C CA . LEU A 1 99 ? 12.449 13.179 19.700 1.00 11.37 115 LEU A CA 1
ATOM 660 C C . LEU A 1 99 ? 11.393 14.123 19.131 1.00 11.57 115 LEU A C 1
ATOM 661 O O . LEU A 1 99 ? 11.168 15.234 19.699 1.00 9.70 115 LEU A O 1
ATOM 666 N N . ASP A 1 100 ? 10.697 13.725 18.043 1.00 9.77 116 ASP A N 1
ATOM 667 C CA . ASP A 1 100 ? 9.605 14.542 17.495 1.00 11.93 116 ASP A CA 1
ATOM 668 C C . ASP A 1 100 ? 8.473 14.765 18.535 1.00 12.90 116 ASP A C 1
ATOM 669 O O . ASP A 1 100 ? 8.042 15.876 18.753 1.00 12.65 116 ASP A O 1
ATOM 674 N N . ALA A 1 101 ? 8.136 13.706 19.257 1.00 12.87 117 ALA A N 1
ATOM 675 C CA . ALA A 1 101 ? 7.096 13.796 20.303 1.00 12.95 117 ALA A CA 1
ATOM 676 C C . ALA A 1 101 ? 7.583 14.753 21.391 1.00 13.30 117 ALA A C 1
ATOM 677 O O . ALA A 1 101 ? 6.775 15.571 21.910 1.00 12.33 117 ALA A O 1
ATOM 679 N N . ALA A 1 102 ? 8.853 14.577 21.809 1.00 11.98 118 ALA A N 1
ATOM 680 C CA . ALA A 1 102 ? 9.456 15.494 22.819 1.00 12.32 118 ALA A CA 1
ATOM 681 C C . ALA A 1 102 ? 9.389 16.954 22.410 1.00 12.53 118 ALA A C 1
ATOM 682 O O . ALA A 1 102 ? 8.989 17.785 23.220 1.00 11.27 118 ALA A O 1
ATOM 684 N N . ALA A 1 103 ? 9.663 17.248 21.130 1.00 11.88 119 ALA A N 1
ATOM 685 C CA . ALA A 1 103 ? 9.626 18.598 20.653 1.00 12.83 119 ALA A CA 1
ATOM 686 C C . ALA A 1 103 ? 8.197 19.124 20.649 1.00 12.09 119 ALA A C 1
ATOM 687 O O . ALA A 1 103 ? 7.989 20.249 21.086 1.00 13.05 119 ALA A O 1
ATOM 689 N N . LYS A 1 104 ? 7.209 18.311 20.218 1.00 12.78 120 LYS A N 1
ATOM 690 C CA . LYS A 1 104 ? 5.795 18.725 20.254 1.00 13.44 120 LYS A CA 1
ATOM 691 C C . LYS A 1 104 ? 5.389 19.053 21.686 1.00 15.00 120 LYS A C 1
ATOM 692 O O . LYS A 1 104 ? 4.582 19.997 21.934 1.00 15.71 120 LYS A O 1
ATOM 698 N N . ASP A 1 105 ? 5.982 18.331 22.639 1.00 13.63 121 ASP A N 1
ATOM 699 C CA . ASP A 1 105 ? 5.656 18.523 24.076 1.00 15.36 121 ASP A CA 1
ATOM 700 C C . ASP A 1 105 ? 6.502 19.600 24.762 1.00 13.33 121 ASP A C 1
ATOM 701 O O . ASP A 1 105 ? 6.371 19.806 26.009 1.00 15.31 121 ASP A O 1
ATOM 706 N N . ARG A 1 106 ? 7.422 20.218 24.033 1.00 11.74 122 ARG A N 1
ATOM 707 C CA . ARG A 1 106 ? 8.428 21.208 24.541 1.00 12.32 122 ARG A CA 1
ATOM 708 C C . ARG A 1 106 ? 9.243 20.564 25.668 1.00 12.07 122 ARG A C 1
ATOM 709 O O . ARG A 1 106 ? 9.540 21.208 26.661 1.00 13.01 122 ARG A O 1
ATOM 717 N N . ASN A 1 107 ? 9.557 19.285 25.521 1.00 13.62 123 ASN A N 1
ATOM 718 C CA . ASN A 1 107 ? 10.293 18.587 26.560 1.00 13.34 123 ASN A CA 1
ATOM 719 C C . ASN A 1 107 ? 11.763 18.491 26.200 1.00 14.62 123 ASN A C 1
ATOM 720 O O . ASN A 1 107 ? 12.182 17.547 25.489 1.00 14.01 123 ASN A O 1
ATOM 725 N N . GLY A 1 108 ? 12.564 19.470 26.668 1.00 14.28 124 GLY A N 1
ATOM 726 C CA . GLY A 1 108 ? 13.919 19.582 26.221 1.00 15.53 124 GLY A CA 1
ATOM 727 C C . GLY A 1 108 ? 14.715 18.448 26.873 1.00 16.01 124 GLY A C 1
ATOM 728 O O . GLY A 1 108 ? 15.765 18.022 26.331 1.00 15.07 124 GLY A O 1
ATOM 729 N N . SER A 1 109 ? 14.312 18.034 28.068 1.00 14.41 125 SER A N 1
ATOM 730 C CA . SER A 1 109 ? 15.030 16.924 28.714 1.00 17.01 125 SER A CA 1
ATOM 731 C C . SER A 1 109 ? 15.004 15.671 27.807 1.00 15.52 125 SER A C 1
ATOM 732 O O . SER A 1 109 ? 16.059 15.031 27.511 1.00 15.77 125 SER A O 1
ATOM 735 N N . GLN A 1 110 ? 13.808 15.284 27.387 1.00 13.26 126 GLN A N 1
ATOM 736 C CA . GLN A 1 110 ? 13.722 14.125 26.467 1.00 14.81 126 GLN A CA 1
ATOM 737 C C . GLN A 1 110 ? 14.281 14.413 25.084 1.00 11.92 126 GLN A C 1
ATOM 738 O O . GLN A 1 110 ? 14.754 13.472 24.434 1.00 10.92 126 GLN A O 1
ATOM 744 N N . ALA A 1 111 ? 14.153 15.644 24.608 1.00 11.06 127 ALA A N 1
ATOM 745 C CA . ALA A 1 111 ? 14.661 15.936 23.234 1.00 10.29 127 ALA A CA 1
ATOM 746 C C . ALA A 1 111 ? 16.202 15.679 23.250 1.00 11.77 127 ALA A C 1
ATOM 747 O O . ALA A 1 111 ? 16.724 15.011 22.358 1.00 12.09 127 ALA A O 1
ATOM 749 N N . LYS A 1 112 ? 16.928 16.159 24.278 1.00 11.01 128 LYS A N 1
ATOM 750 C CA . LYS A 1 112 ? 18.377 15.882 24.373 1.00 13.26 128 LYS A CA 1
ATOM 751 C C . LYS A 1 112 ? 18.651 14.384 24.474 1.00 13.83 128 LYS A C 1
ATOM 752 O O . LYS A 1 112 ? 19.563 13.882 23.768 1.00 12.44 128 LYS A O 1
ATOM 758 N N . ILE A 1 113 ? 17.905 13.645 25.325 1.00 11.67 129 ILE A N 1
ATOM 759 C CA . ILE A 1 113 ? 18.147 12.197 25.523 1.00 11.18 129 ILE A CA 1
ATOM 760 C C . ILE A 1 113 ? 17.921 11.503 24.192 1.00 10.42 129 ILE A C 1
ATOM 761 O O . ILE A 1 113 ? 18.773 10.674 23.775 1.00 11.92 129 ILE A O 1
ATOM 766 N N . GLN A 1 114 ? 16.808 11.821 23.527 1.00 10.50 130 GLN A N 1
ATOM 767 C CA . GLN A 1 114 ? 16.436 11.031 22.352 1.00 10.41 130 GLN A CA 1
ATOM 768 C C . GLN A 1 114 ? 17.376 11.335 21.183 1.00 10.48 130 GLN A C 1
ATOM 769 O O . GLN A 1 114 ? 17.654 10.464 20.363 1.00 10.22 130 GLN A O 1
ATOM 775 N N . TYR A 1 115 ? 17.847 12.567 21.098 1.00 8.46 131 TYR A N 1
ATOM 776 C CA . TYR A 1 115 ? 18.878 12.902 20.120 1.00 8.96 131 TYR A CA 1
ATOM 777 C C . TYR A 1 115 ? 20.088 12.007 20.342 1.00 11.33 131 TYR A C 1
ATOM 778 O O . TYR A 1 115 ? 20.645 11.458 19.351 1.00 12.10 131 TYR A O 1
ATOM 787 N N . GLN A 1 116 ? 20.593 11.950 21.570 1.00 11.30 132 GLN A N 1
ATOM 788 C CA . GLN A 1 116 ? 21.809 11.150 21.836 1.00 12.05 132 GLN A CA 1
ATOM 789 C C . GLN A 1 116 ? 21.574 9.678 21.544 1.00 12.40 132 GLN A C 1
ATOM 790 O O . GLN A 1 116 ? 22.499 9.018 20.999 1.00 11.29 132 GLN A O 1
ATOM 796 N N . GLU A 1 117 ? 20.391 9.123 21.946 1.00 10.65 133 GLU A N 1
ATOM 797 C CA . GLU A 1 117 ? 20.098 7.740 21.718 1.00 10.67 133 GLU A CA 1
ATOM 798 C C . GLU A 1 117 ? 20.006 7.478 20.157 1.00 10.68 133 GLU A C 1
ATOM 799 O O . GLU A 1 117 ? 20.532 6.458 19.677 1.00 11.68 133 GLU A O 1
ATOM 805 N N . ALA A 1 118 ? 19.313 8.347 19.452 1.00 9.12 134 ALA A N 1
ATOM 806 C CA . ALA A 1 118 ? 19.229 8.164 17.938 1.00 8.81 134 ALA A CA 1
ATOM 807 C C . ALA A 1 118 ? 20.606 8.169 17.339 1.00 11.58 134 ALA A C 1
ATOM 808 O O . ALA A 1 118 ? 20.903 7.282 16.494 1.00 11.60 134 ALA A O 1
ATOM 810 N N . LEU A 1 119 ? 21.461 9.117 17.684 1.00 12.65 135 LEU A N 1
ATOM 811 C CA . LEU A 1 119 ? 22.830 9.117 17.138 1.00 14.17 135 LEU A CA 1
ATOM 812 C C . LEU A 1 119 ? 23.638 7.877 17.420 1.00 15.44 135 LEU A C 1
ATOM 813 O O . LEU A 1 119 ? 24.432 7.468 16.572 1.00 14.06 135 LEU A O 1
ATOM 818 N N . ALA A 1 120 ? 23.521 7.294 18.629 1.00 12.63 136 ALA A N 1
ATOM 819 C CA . ALA A 1 120 ? 24.292 6.141 19.001 1.00 14.64 136 ALA A CA 1
ATOM 820 C C . ALA A 1 120 ? 23.908 4.991 18.095 1.00 14.84 136 ALA A C 1
ATOM 821 O O . ALA A 1 120 ? 24.765 4.324 17.545 1.00 15.21 136 ALA A O 1
ATOM 823 N N . ASP A 1 121 ? 22.608 4.771 17.890 1.00 12.36 137 ASP A N 1
ATOM 824 C CA . ASP A 1 121 ? 22.208 3.649 17.010 1.00 12.11 137 ASP A CA 1
ATOM 825 C C . ASP A 1 121 ? 22.475 3.991 15.548 1.00 12.21 137 ASP A C 1
ATOM 826 O O . ASP A 1 121 ? 22.765 3.089 14.755 1.00 12.37 137 ASP A O 1
ATOM 831 N N . PHE A 1 122 ? 22.465 5.288 15.209 1.00 9.20 138 PHE A N 1
ATOM 832 C CA . PHE A 1 122 ? 22.768 5.648 13.799 1.00 12.18 138 PHE A CA 1
ATOM 833 C C . PHE A 1 122 ? 24.262 5.317 13.553 1.00 13.00 138 PHE A C 1
ATOM 834 O O . PHE A 1 122 ? 24.618 4.692 12.516 1.00 14.68 138 PHE A O 1
ATOM 842 N N . ASP A 1 123 ? 25.129 5.699 14.468 1.00 13.48 139 ASP A N 1
ATOM 843 C CA . ASP A 1 123 ? 26.510 5.276 14.315 1.00 16.53 139 ASP A CA 1
ATOM 844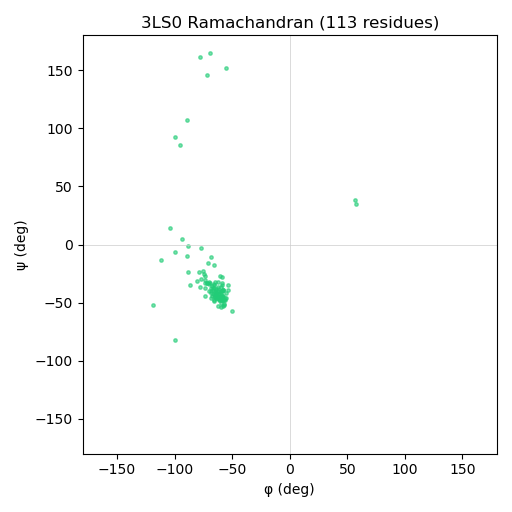 C C . ASP A 1 123 ? 26.768 3.768 14.254 1.00 17.87 139 ASP A C 1
ATOM 845 O O . ASP A 1 123 ? 27.627 3.321 13.490 1.00 17.24 139 ASP A O 1
ATOM 850 N N . SER A 1 124 ? 26.045 2.982 15.066 1.00 16.65 140 SER A N 1
ATOM 851 C CA . SER A 1 124 ? 26.133 1.535 14.970 1.00 16.33 140 SER A CA 1
ATOM 852 C C . SER A 1 124 ? 25.740 1.049 13.559 1.00 16.20 140 SER A C 1
ATOM 853 O O . SER A 1 124 ? 26.429 0.136 13.000 1.00 17.43 140 SER A O 1
ATOM 856 N N . PHE A 1 125 ? 24.647 1.594 13.021 1.00 22.52 141 PHE A N 1
ATOM 857 C CA . PHE A 1 125 ? 24.169 1.227 11.687 1.00 21.63 141 PHE A CA 1
ATOM 858 C C . PHE A 1 125 ? 25.228 1.516 10.629 1.00 21.35 141 PHE A C 1
ATOM 859 O O . PHE A 1 125 ? 25.629 0.627 9.845 1.00 22.47 141 PHE A O 1
ATOM 867 N N . LEU A 1 126 ? 25.758 2.719 10.657 1.00 20.89 142 LEU A N 1
ATOM 868 C CA . LEU A 1 126 ? 26.889 3.064 9.720 1.00 21.82 142 LEU A CA 1
ATOM 869 C C . LEU A 1 126 ? 28.111 2.200 9.858 1.00 23.71 142 LEU A C 1
ATOM 870 O O . LEU A 1 126 ? 28.751 1.856 8.842 1.00 23.97 142 LEU A O 1
ATOM 875 N N . ASN A 1 127 ? 28.491 1.861 11.094 1.00 24.42 143 ASN A N 1
ATOM 876 C CA . ASN A 1 127 ? 29.662 1.026 11.348 1.00 26.87 143 ASN A CA 1
ATOM 877 C C . ASN A 1 127 ? 29.536 -0.380 10.840 1.00 27.16 143 ASN A C 1
ATOM 878 O O . ASN A 1 127 ? 30.535 -1.056 10.680 1.00 29.12 143 ASN A O 1
ATOM 883 N N . LEU A 1 128 ? 28.331 -0.848 10.552 1.00 26.26 144 LEU A N 1
ATOM 884 C CA . LEU A 1 128 ? 28.194 -2.220 10.056 1.00 30.81 144 LEU A CA 1
ATOM 885 C C . LEU A 1 128 ? 28.292 -2.338 8.534 1.00 30.58 144 LEU A C 1
ATOM 886 O O . LEU A 1 128 ? 28.436 -3.427 7.956 1.00 34.45 144 LEU A O 1
ATOM 891 N N . LEU A 1 129 ? 28.284 -1.182 7.895 1.00 29.27 145 LEU A N 1
ATOM 892 C CA . LEU A 1 129 ? 28.257 -1.128 6.443 1.00 31.38 145 LEU A CA 1
ATOM 893 C C . LEU A 1 129 ? 29.567 -1.556 5.877 1.00 33.71 145 LEU A C 1
ATOM 894 O O . LEU A 1 129 ? 30.586 -1.328 6.488 1.00 33.55 145 LEU A O 1
ATOM 899 N N . PRO A 1 130 ? 29.543 -2.215 4.704 1.00 39.00 146 PRO A N 1
ATOM 900 C CA . PRO A 1 130 ? 30.813 -2.692 4.175 1.00 42.46 146 PRO A CA 1
ATOM 901 C C . PRO A 1 130 ? 31.827 -1.600 3.786 1.00 44.14 146 PRO A C 1
ATOM 902 O O . PRO A 1 130 ? 33.052 -1.914 3.839 1.00 46.15 146 PRO A O 1
#

B-factor: mean 21.23, std 12.5, range [2.0, 72.29]

Nearest PDB structures (foldseek):
  7n8o-assembly1_Q  TM=9.942E-01  e=2.271E-14  Synechocystis sp. PCC 6803 substr. Kazusa
  3ls1-assembly2_B  TM=9.873E-01  e=4.371E-14  Synechocystis sp. PCC 6803
  8bd3-assembly1_u  TM=9.030E-01  e=1.586E-04  Chlorella ohadii
  6kac-assembly1_q  TM=9.213E-01  e=1.692E-03  Chlamydomonas reinhardtii
  5xnl-assembly1_q  TM=8.553E-01  e=1.251E-03  Pisum sativum

InterPro domains:
  IPR008797 Oxygen-evolving enhancer protein 3 [PF05757] (7-146)
  IPR017487 Photosystem II PsbQ, cyanobacteria [TIGR03042] (4-146)
  IPR023222 PsbQ-like domain superfamily [G3DSA:1.20.120.290] (17-149)
  IPR023222 PsbQ-like domain superfamily [SSF101112] (40-146)